Protein AF-A0A968MSD6-F1 (afdb_monomer)

Nearest PDB structures (foldseek):
  8glv-assembly1_Em  TM=3.250E-01  e=6.629E+00  Chlamydomonas reinhardtii

Radius of gyration: 31.99 Å; Cα contacts (8 Å, |Δi|>4): 74; chains: 1; bounding box: 73×47×94 Å

Secondary structure (DSSP, 8-state):
-HHHHHHHHHHHHHHHHHHHHHHHHHHHHHHHHHHHHHHHHHHHHHHHHHHHHHTTS-HHHHHHHHHHHHHHHHH-HHHHHHHHHHHHHHHHHHHHHTT-SEEEHHHHHHHHHHHHHHHHHHHGGG--------GGGTT-EEETTHHHHHHHHHHHHS----S------

Foldseek 3Di:
DVVVVVVVVVVVVVVVVVVVVVVVVVVVVVVVVVVVVVVVVVVVVVVVVVVVLLPVPPVVLVVLLVVLLVVCVVVPVVVSVVSVVLVVVLNVCSVVVSVDQKDFLQVLVVSLVSVLVSVCSSLPPLDDDDDDDDPVRRRPMDGRCPVVVVVVVVVVPDPRPDPDPPDDD

Mean predicted aligned error: 12.24 Å

Solvent-accessible surface area (backbone atoms only — not comparable to full-atom values): 9770 Å² total; per-residue (Å²): 117,69,67,63,55,49,53,53,53,50,52,50,51,53,52,51,52,51,50,52,52,52,51,51,54,52,52,49,53,53,50,54,50,54,50,53,50,50,52,50,52,50,52,52,48,52,51,51,52,53,49,56,61,69,52,70,58,57,66,66,55,55,56,50,51,54,51,44,40,57,51,26,54,74,78,36,56,69,60,21,52,55,47,50,51,54,50,52,53,52,54,51,47,56,67,60,52,75,78,44,74,63,38,38,40,49,60,50,46,53,55,36,47,56,51,50,52,59,47,33,69,69,47,42,93,75,52,88,88,84,89,88,77,67,77,93,52,35,78,42,75,41,55,56,63,54,65,41,52,51,52,51,50,50,59,74,70,49,84,70,78,77,85,74,80,87,78,77,135

Sequence (169 aa):
MNFLAYSIVTTIALNTIILVIINSELLKRKKDFAESENQKLKVGNLEAQKQVLLQQIHPHFLFNALSTLKSLIQESPVQAEDYSIKLSEFLRYSVQSHSTELVSLEDELQFTNDYIDLQKVRFGNGFHCTVNIPENVLQDKLPVFALQTLVENALKHNGFTPKRRYLFP

pLDDT: mean 82.28, std 15.68, range [30.75, 96.94]

Structure (mmCIF, N/CA/C/O backbone):
data_AF-A0A968MSD6-F1
#
_entry.id   AF-A0A968MSD6-F1
#
loop_
_atom_site.group_PDB
_atom_site.id
_atom_site.type_symbol
_atom_site.label_atom_id
_atom_site.label_alt_id
_atom_site.label_comp_id
_atom_site.label_asym_id
_atom_site.label_entity_id
_atom_site.label_seq_id
_atom_site.pdbx_PDB_ins_code
_atom_site.Cartn_x
_atom_site.Cartn_y
_atom_site.Cartn_z
_atom_site.occupancy
_atom_site.B_iso_or_equiv
_atom_site.auth_seq_id
_atom_site.auth_comp_id
_atom_site.auth_asym_id
_atom_site.auth_atom_id
_atom_site.pdbx_PDB_model_num
ATOM 1 N N . MET A 1 1 ? 50.488 17.194 -66.933 1.00 61.84 1 MET A N 1
ATOM 2 C CA . MET A 1 1 ? 49.039 17.238 -66.624 1.00 61.84 1 MET A CA 1
ATOM 3 C C . MET A 1 1 ? 48.609 16.159 -65.624 1.00 61.84 1 MET A C 1
ATOM 5 O O . MET A 1 1 ? 47.899 16.493 -64.687 1.00 61.84 1 MET A O 1
ATOM 9 N N . ASN A 1 2 ? 49.084 14.912 -65.741 1.00 80.38 2 ASN A N 1
ATOM 10 C CA . ASN A 1 2 ? 48.625 13.790 -64.897 1.00 80.38 2 ASN A CA 1
ATOM 11 C C . ASN A 1 2 ? 48.956 13.905 -63.395 1.00 80.38 2 ASN A C 1
ATOM 13 O O . ASN A 1 2 ? 48.171 13.454 -62.571 1.00 80.38 2 ASN A O 1
ATOM 17 N N . PHE A 1 3 ? 50.076 14.536 -63.023 1.00 87.50 3 PHE A N 1
ATOM 18 C CA . PHE A 1 3 ? 50.488 14.650 -61.615 1.00 87.50 3 PHE A CA 1
ATOM 19 C C . PHE A 1 3 ? 49.567 15.557 -60.779 1.00 87.50 3 PHE A C 1
ATOM 21 O O . PHE A 1 3 ? 49.158 15.179 -59.686 1.00 87.50 3 PHE A O 1
ATOM 28 N N . LEU A 1 4 ? 49.192 16.726 -61.314 1.00 87.38 4 LEU A N 1
ATOM 29 C CA . LEU A 1 4 ? 48.303 17.676 -60.631 1.00 87.38 4 LEU A CA 1
ATOM 30 C C . LEU A 1 4 ? 46.893 17.091 -60.458 1.00 87.38 4 LEU A C 1
ATOM 32 O O . LEU A 1 4 ? 46.299 17.189 -59.390 1.00 87.38 4 LEU A O 1
ATOM 36 N N . ALA A 1 5 ? 46.376 16.432 -61.500 1.00 89.38 5 ALA A N 1
ATOM 37 C CA . ALA A 1 5 ? 45.087 15.751 -61.438 1.00 89.38 5 ALA A CA 1
ATOM 38 C C . ALA A 1 5 ? 45.097 14.625 -60.389 1.00 89.38 5 ALA A C 1
ATOM 40 O O . ALA A 1 5 ? 44.163 14.516 -59.599 1.00 89.38 5 ALA A O 1
ATOM 41 N N . TYR A 1 6 ? 46.179 13.841 -60.329 1.00 92.44 6 TYR A N 1
ATOM 42 C CA . TYR A 1 6 ? 46.348 12.796 -59.322 1.00 92.44 6 TYR A CA 1
ATOM 43 C C . TYR A 1 6 ? 46.378 13.365 -57.897 1.00 92.44 6 TYR A C 1
ATOM 45 O O . TYR A 1 6 ? 45.664 12.854 -57.038 1.00 92.44 6 TYR A O 1
ATOM 53 N N . SER A 1 7 ? 47.127 14.447 -57.640 1.00 89.88 7 SER A N 1
ATOM 54 C CA . SER A 1 7 ? 47.195 15.037 -56.295 1.00 89.88 7 SER A CA 1
ATOM 55 C C . SER A 1 7 ? 45.855 15.625 -55.840 1.00 89.88 7 SER A C 1
ATOM 57 O O . SER A 1 7 ? 45.498 15.502 -54.676 1.00 89.88 7 SER A O 1
ATOM 59 N N . ILE A 1 8 ? 45.085 16.233 -56.748 1.00 93.38 8 ILE A N 1
ATOM 60 C CA . ILE A 1 8 ? 43.752 16.769 -56.431 1.00 93.38 8 ILE A CA 1
ATOM 61 C C . ILE A 1 8 ? 42.798 15.631 -56.058 1.00 93.38 8 ILE A C 1
ATOM 63 O O . ILE A 1 8 ? 42.108 15.709 -55.041 1.00 93.38 8 ILE A O 1
ATOM 67 N N . VAL A 1 9 ? 42.787 14.554 -56.848 1.00 93.88 9 VAL A N 1
ATOM 68 C CA . VAL A 1 9 ? 41.941 13.384 -56.583 1.00 93.88 9 VAL A CA 1
ATOM 69 C C . VAL A 1 9 ? 42.312 12.733 -55.250 1.00 93.88 9 VAL A C 1
ATOM 71 O O . VAL A 1 9 ? 41.417 12.412 -54.469 1.00 93.88 9 VAL A O 1
ATOM 74 N N . THR A 1 10 ? 43.605 12.586 -54.939 1.00 92.50 10 THR A N 1
ATOM 75 C CA . THR A 1 10 ? 44.029 11.996 -53.661 1.00 92.50 10 THR A CA 1
ATOM 76 C C . THR A 1 10 ? 43.702 12.889 -52.465 1.00 92.50 10 THR A C 1
ATOM 78 O O . THR A 1 10 ? 43.242 12.374 -51.448 1.00 92.50 10 THR A O 1
ATOM 81 N N . THR A 1 11 ? 43.839 14.216 -52.571 1.00 93.31 11 THR A N 1
ATOM 82 C CA . THR A 1 11 ? 43.424 15.146 -51.504 1.00 93.31 11 THR A CA 1
ATOM 83 C C . THR A 1 11 ? 41.915 15.102 -51.260 1.00 93.31 11 THR A C 1
ATOM 85 O O . THR A 1 11 ? 41.487 15.068 -50.107 1.00 93.31 11 THR A O 1
ATOM 88 N N . ILE A 1 12 ? 41.096 15.054 -52.317 1.00 96.00 12 ILE A N 1
ATOM 89 C CA . ILE A 1 12 ? 39.637 14.922 -52.178 1.00 96.00 12 ILE A CA 1
ATOM 90 C C . ILE A 1 12 ? 39.293 13.584 -51.520 1.00 96.00 12 ILE A C 1
ATOM 92 O O . ILE A 1 12 ? 38.536 13.570 -50.552 1.00 96.00 12 ILE A O 1
ATOM 96 N N . ALA A 1 13 ? 39.890 12.480 -51.978 1.00 95.06 1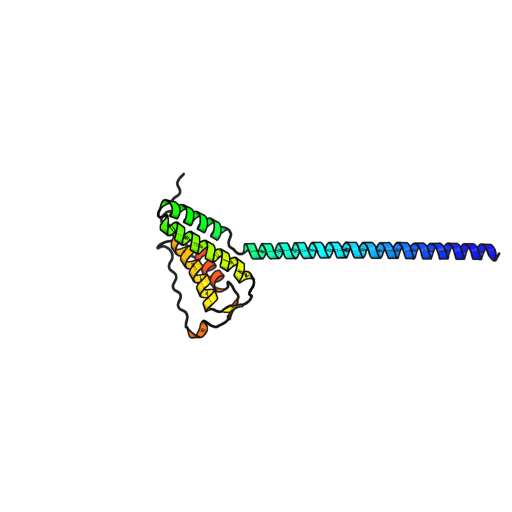3 ALA A N 1
ATOM 97 C CA . ALA A 1 13 ? 39.670 11.160 -51.394 1.00 95.06 13 ALA A CA 1
ATOM 98 C C . ALA A 1 13 ? 40.017 11.141 -49.894 1.00 95.06 13 ALA A C 1
ATOM 100 O O . ALA A 1 13 ? 39.192 10.732 -49.077 1.00 95.06 13 ALA A O 1
ATOM 101 N N . LEU A 1 14 ? 41.179 11.674 -49.503 1.00 96.06 14 LEU A N 1
ATOM 102 C CA . LEU A 1 14 ? 41.581 11.773 -48.097 1.00 96.06 14 LEU A CA 1
ATOM 103 C C . LEU A 1 14 ? 40.604 12.622 -47.272 1.00 96.06 14 LEU A C 1
ATOM 105 O O . LEU A 1 14 ? 40.169 12.185 -46.209 1.00 96.06 14 LEU A O 1
ATOM 109 N N . ASN A 1 15 ? 40.190 13.786 -47.777 1.00 95.06 15 ASN A N 1
ATOM 110 C CA . ASN A 1 15 ? 39.217 14.637 -47.090 1.00 95.06 15 ASN A CA 1
ATOM 111 C C . ASN A 1 15 ? 37.851 13.954 -46.940 1.00 95.06 15 ASN A C 1
ATOM 113 O O . ASN A 1 15 ? 37.234 14.052 -45.880 1.00 95.06 15 ASN A O 1
ATOM 117 N N . THR A 1 16 ? 37.387 13.221 -47.958 1.00 95.69 16 THR A N 1
ATOM 118 C CA . THR A 1 16 ? 36.131 12.461 -47.864 1.00 95.69 16 THR A CA 1
ATOM 119 C C . THR A 1 16 ? 36.216 11.349 -46.824 1.00 95.69 16 THR A C 1
ATOM 121 O O . THR A 1 16 ? 35.289 11.194 -46.033 1.00 95.69 16 THR A O 1
ATOM 124 N N . ILE A 1 17 ? 37.343 10.634 -46.750 1.00 96.81 17 ILE A N 1
ATOM 125 C CA . ILE A 1 17 ? 37.572 9.595 -45.739 1.00 96.81 17 ILE A CA 1
ATOM 126 C C . ILE A 1 17 ? 37.557 10.209 -44.334 1.00 96.81 17 ILE A C 1
ATOM 128 O O . ILE A 1 17 ? 36.865 9.702 -43.453 1.00 96.81 17 ILE A O 1
ATOM 132 N N . ILE A 1 18 ? 38.249 11.336 -44.133 1.00 96.69 18 ILE A N 1
ATOM 133 C CA . ILE A 1 18 ? 38.273 12.049 -42.847 1.00 96.69 18 ILE A CA 1
ATOM 134 C C . ILE A 1 18 ? 36.859 12.490 -42.442 1.00 96.69 18 ILE A C 1
ATOM 136 O O . ILE A 1 18 ? 36.444 12.253 -41.307 1.00 96.69 18 ILE A O 1
ATOM 140 N N . LEU A 1 19 ? 36.092 13.076 -43.366 1.00 96.62 19 LEU A N 1
ATOM 141 C CA . LEU A 1 19 ? 34.712 13.498 -43.109 1.00 96.62 19 LEU A CA 1
ATOM 142 C C . LEU A 1 19 ? 33.810 12.320 -42.732 1.00 96.62 19 LEU A C 1
ATOM 144 O O . LEU A 1 19 ? 33.017 12.435 -41.799 1.00 96.62 19 LEU A O 1
ATOM 148 N N . VAL A 1 20 ? 33.929 11.183 -43.422 1.00 96.94 20 VAL A N 1
ATOM 149 C CA . VAL A 1 20 ? 33.153 9.975 -43.107 1.00 96.94 20 VAL A CA 1
ATOM 150 C C . VAL A 1 20 ? 33.498 9.454 -41.712 1.00 96.94 20 VAL A C 1
ATOM 152 O O . VAL A 1 20 ? 32.586 9.158 -40.940 1.00 96.94 20 VAL A O 1
ATOM 155 N N . ILE A 1 21 ? 34.784 9.408 -41.350 1.00 96.69 21 ILE A N 1
ATOM 156 C CA . ILE A 1 21 ? 35.226 8.966 -40.020 1.00 96.69 21 ILE A CA 1
ATOM 157 C C . ILE A 1 21 ? 34.660 9.890 -38.936 1.00 96.69 21 ILE A C 1
ATOM 159 O O . ILE A 1 21 ? 34.008 9.405 -38.011 1.00 96.69 21 ILE A O 1
ATOM 163 N N . ILE A 1 22 ? 34.822 11.210 -39.076 1.00 96.44 22 ILE A N 1
ATOM 164 C CA . ILE A 1 22 ? 34.312 12.193 -38.105 1.00 96.44 22 ILE A CA 1
ATOM 165 C C . ILE A 1 22 ? 32.793 12.071 -37.953 1.00 96.44 22 ILE A C 1
ATOM 167 O O . ILE A 1 22 ? 32.288 12.004 -36.833 1.00 96.44 22 ILE A O 1
ATOM 171 N N . ASN A 1 23 ? 32.057 11.993 -39.065 1.00 94.75 23 ASN A N 1
ATOM 172 C CA . ASN A 1 23 ? 30.603 11.859 -39.029 1.00 94.75 23 ASN A CA 1
ATOM 173 C C . ASN A 1 23 ? 30.163 10.538 -38.387 1.00 94.75 23 ASN A C 1
ATOM 175 O O . ASN A 1 23 ? 29.198 10.528 -37.625 1.00 94.7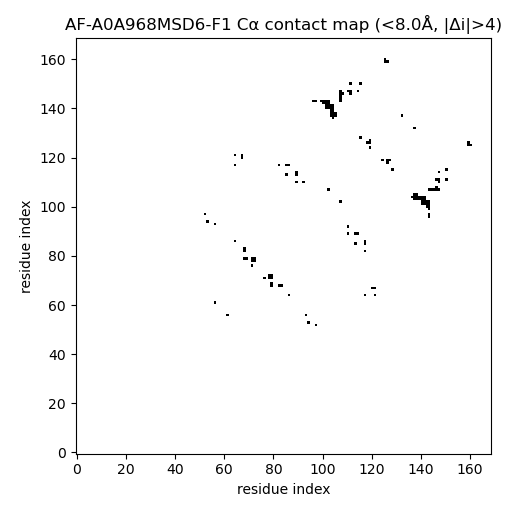5 23 ASN A O 1
ATOM 179 N N . SER A 1 24 ? 30.879 9.439 -38.641 1.00 94.00 24 SER A N 1
ATOM 180 C CA . SER A 1 24 ? 30.579 8.141 -38.031 1.00 94.00 24 SER A CA 1
ATOM 181 C C . SER A 1 24 ? 30.781 8.153 -36.511 1.00 94.00 24 SER A C 1
ATOM 183 O O . SER A 1 24 ? 29.931 7.654 -35.776 1.00 94.00 24 SER A O 1
ATOM 185 N N . GLU A 1 25 ? 31.842 8.798 -36.023 1.00 95.00 25 GLU A N 1
ATOM 186 C CA . GLU A 1 25 ? 32.119 8.943 -34.591 1.00 95.00 25 GLU A CA 1
ATOM 187 C C . GLU A 1 25 ? 31.133 9.901 -33.910 1.00 95.00 25 GLU A C 1
ATOM 189 O O . GLU A 1 25 ? 30.659 9.629 -32.806 1.00 95.00 25 GLU A O 1
ATOM 194 N N . LEU A 1 26 ? 30.750 10.993 -34.580 1.00 95.44 26 LEU A N 1
ATOM 195 C CA . LEU A 1 26 ? 29.703 11.895 -34.093 1.00 95.44 26 LEU A CA 1
ATOM 196 C C . LEU A 1 26 ? 28.342 11.197 -34.000 1.00 95.44 26 LEU A C 1
ATOM 198 O O . LEU A 1 26 ? 27.619 11.400 -33.023 1.00 95.44 26 LEU A O 1
ATOM 202 N N . LEU A 1 27 ? 27.989 10.370 -34.988 1.00 94.88 27 LEU A N 1
ATOM 203 C CA . LEU A 1 27 ? 26.745 9.599 -34.981 1.00 94.88 27 LEU A CA 1
ATOM 204 C C . LEU A 1 27 ? 26.724 8.570 -33.849 1.00 94.88 27 LEU A C 1
ATOM 206 O O . LEU A 1 27 ? 25.717 8.482 -33.146 1.00 94.88 27 LEU A O 1
ATOM 210 N N . LYS A 1 28 ? 27.832 7.850 -33.629 1.00 94.25 28 LYS A N 1
ATOM 211 C CA . LYS A 1 28 ? 27.966 6.927 -32.490 1.00 94.25 28 LYS A CA 1
ATOM 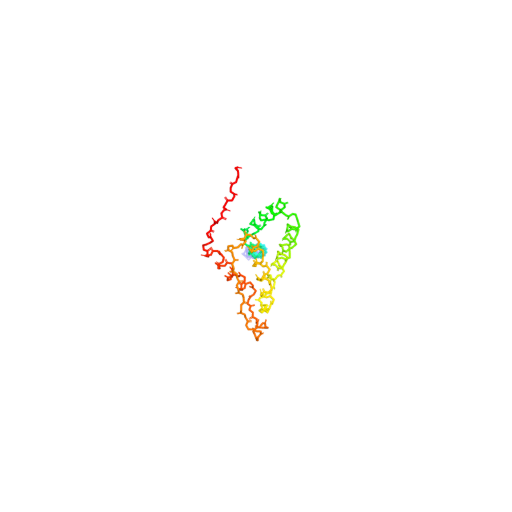212 C C . LYS A 1 28 ? 27.776 7.657 -31.163 1.00 94.25 28 LYS A C 1
ATOM 214 O O . LYS A 1 28 ? 26.878 7.309 -30.412 1.00 94.25 28 LYS A O 1
ATOM 219 N N . ARG A 1 29 ? 28.506 8.754 -30.932 1.00 93.69 29 ARG A N 1
ATOM 220 C CA . ARG A 1 29 ? 28.409 9.539 -29.686 1.00 93.69 29 ARG A CA 1
ATOM 221 C C . ARG A 1 29 ? 27.004 10.076 -29.422 1.00 93.69 29 ARG A C 1
ATOM 223 O O . ARG A 1 29 ? 26.549 10.053 -28.283 1.00 93.69 29 ARG A O 1
ATOM 230 N N . LYS A 1 30 ? 26.308 10.554 -30.460 1.00 93.81 30 LYS A N 1
ATOM 231 C CA . LYS A 1 30 ? 24.911 11.003 -30.337 1.00 93.81 30 LYS A CA 1
ATOM 232 C C . LYS A 1 30 ? 23.981 9.856 -29.947 1.00 93.81 30 LYS A C 1
ATOM 234 O O . LYS A 1 30 ? 23.099 10.059 -29.118 1.00 93.81 30 LYS A O 1
ATOM 239 N N . LYS A 1 31 ? 24.181 8.671 -30.529 1.00 93.38 31 LYS A N 1
ATOM 240 C CA . LYS A 1 31 ? 23.394 7.479 -30.210 1.00 93.38 31 LYS A CA 1
ATOM 241 C C . LYS A 1 31 ? 23.655 7.008 -28.779 1.00 93.38 31 LYS A C 1
ATOM 243 O O . LYS A 1 31 ? 22.696 6.823 -28.041 1.00 93.38 31 LYS A O 1
ATOM 248 N N . ASP A 1 32 ? 24.920 6.921 -28.376 1.00 93.81 32 ASP A N 1
ATOM 249 C CA . ASP A 1 32 ? 25.318 6.504 -27.027 1.00 93.81 32 ASP A CA 1
ATOM 250 C C . ASP A 1 32 ? 24.769 7.467 -25.959 1.00 93.81 32 ASP A C 1
ATOM 252 O O . ASP A 1 32 ? 24.277 7.046 -24.912 1.00 93.81 32 ASP A O 1
ATOM 256 N N . PHE A 1 33 ? 24.792 8.775 -26.242 1.00 93.69 33 PHE A N 1
ATOM 257 C CA . PHE A 1 33 ? 24.206 9.788 -25.364 1.00 93.69 33 PHE A CA 1
ATOM 258 C C . PHE A 1 33 ? 22.685 9.630 -25.241 1.00 93.69 33 PHE A C 1
ATOM 260 O O . PHE A 1 33 ? 22.167 9.581 -24.127 1.00 93.69 33 PHE A O 1
ATOM 267 N N . ALA A 1 34 ? 21.978 9.493 -26.368 1.00 93.31 34 ALA A N 1
ATOM 268 C CA . ALA A 1 34 ? 20.527 9.309 -26.380 1.00 93.31 34 ALA A CA 1
ATOM 269 C C . ALA A 1 34 ? 20.098 7.999 -25.697 1.00 93.31 34 ALA A C 1
ATOM 271 O O . ALA A 1 34 ? 19.053 7.949 -25.047 1.00 93.31 34 ALA A O 1
ATOM 272 N N . GLU A 1 35 ? 20.898 6.939 -25.820 1.00 94.12 35 GLU A N 1
ATOM 273 C CA . GLU A 1 35 ? 20.656 5.661 -25.154 1.00 94.12 35 GLU A CA 1
ATOM 274 C C . GLU A 1 35 ? 20.850 5.778 -23.637 1.00 94.12 35 GLU A C 1
ATOM 276 O O . GLU A 1 35 ? 19.985 5.345 -22.875 1.00 94.12 35 GLU A O 1
ATOM 281 N N . SER A 1 36 ? 21.910 6.456 -23.185 1.00 92.56 36 SER A N 1
ATOM 282 C CA . SER A 1 36 ? 22.127 6.734 -21.759 1.00 92.56 36 SER A CA 1
ATOM 283 C C . SER A 1 36 ? 21.023 7.614 -21.161 1.00 92.56 36 SER A C 1
ATOM 285 O O . SER A 1 36 ? 20.552 7.358 -20.051 1.00 92.56 36 SER A O 1
ATOM 287 N N . GLU A 1 37 ? 20.570 8.633 -21.893 1.00 92.94 37 GLU A N 1
ATOM 288 C CA . GLU A 1 37 ? 19.470 9.500 -21.470 1.00 92.94 37 GLU A CA 1
ATOM 289 C C . GLU A 1 37 ? 18.150 8.722 -21.370 1.00 92.94 37 GLU A C 1
ATOM 291 O O . GLU A 1 37 ? 17.459 8.816 -20.356 1.00 92.94 37 GLU A O 1
ATOM 296 N N . ASN A 1 38 ? 17.845 7.861 -22.348 1.00 93.44 38 ASN A N 1
ATOM 297 C CA . ASN A 1 38 ? 16.677 6.978 -22.294 1.00 93.44 38 ASN A CA 1
ATOM 298 C C . ASN A 1 38 ? 16.736 6.000 -21.119 1.00 93.44 38 ASN A C 1
ATOM 300 O O . ASN A 1 38 ? 15.725 5.778 -20.456 1.00 93.44 38 ASN A O 1
ATOM 304 N N . GLN A 1 39 ? 17.906 5.428 -20.830 1.00 91.19 39 GLN A N 1
ATOM 305 C CA . GLN A 1 39 ? 18.083 4.551 -19.674 1.00 91.19 39 GLN A CA 1
ATOM 306 C C . GLN A 1 39 ? 17.823 5.303 -18.363 1.00 91.19 39 GLN A C 1
ATOM 308 O O . GLN A 1 39 ? 17.088 4.800 -17.515 1.00 91.19 39 GLN A O 1
ATOM 313 N N . LYS A 1 40 ? 18.337 6.531 -18.213 1.00 92.62 40 LYS A N 1
ATOM 314 C CA . LYS A 1 40 ? 18.078 7.375 -17.033 1.00 92.62 40 LYS A CA 1
ATOM 315 C C . LYS A 1 40 ? 16.608 7.761 -16.903 1.00 92.62 40 LYS A C 1
ATOM 317 O O . LYS A 1 40 ? 16.053 7.649 -15.814 1.00 92.62 40 LYS A O 1
ATOM 322 N N . LEU A 1 41 ? 15.965 8.161 -18.000 1.00 90.00 41 LEU A N 1
ATOM 323 C CA . LEU A 1 41 ? 14.533 8.465 -18.025 1.00 90.00 41 LEU A CA 1
ATOM 324 C C . LEU A 1 41 ? 13.698 7.236 -17.656 1.00 90.00 41 LEU A C 1
ATOM 326 O O . LEU A 1 41 ? 12.756 7.353 -16.879 1.00 90.00 41 LEU A O 1
ATOM 330 N N . LYS A 1 42 ? 14.064 6.049 -18.151 1.00 87.88 42 LYS A N 1
ATOM 331 C CA . LYS A 1 42 ? 13.384 4.789 -17.832 1.00 87.88 42 LYS A CA 1
ATOM 332 C C . LYS A 1 42 ? 13.536 4.421 -16.358 1.00 87.88 42 LYS A C 1
ATOM 334 O O . LYS A 1 42 ? 12.546 4.050 -15.737 1.00 87.88 42 LYS A O 1
ATOM 339 N N . VAL A 1 43 ? 14.735 4.569 -15.791 1.00 87.38 43 VAL A N 1
ATOM 340 C CA . VAL A 1 43 ? 14.988 4.343 -14.358 1.00 87.38 43 VAL A CA 1
ATOM 341 C C . VAL A 1 43 ? 14.207 5.342 -13.500 1.00 87.38 43 VAL A C 1
ATOM 343 O O . VAL A 1 43 ? 13.488 4.918 -12.602 1.00 87.38 43 VAL A O 1
ATOM 346 N N . GLY A 1 44 ? 14.247 6.639 -13.821 1.00 82.50 44 GLY A N 1
ATOM 347 C CA . GLY A 1 44 ? 13.487 7.659 -13.088 1.00 82.50 44 GLY A CA 1
ATOM 348 C C . GLY A 1 44 ? 11.969 7.480 -13.201 1.00 82.50 44 GLY A C 1
ATOM 349 O O . GLY A 1 44 ? 11.241 7.706 -12.239 1.00 82.50 44 GLY A O 1
ATOM 350 N N . ASN A 1 45 ? 11.476 7.010 -14.349 1.00 84.25 45 ASN A N 1
ATOM 351 C CA . ASN A 1 45 ? 10.064 6.688 -14.539 1.00 84.25 45 ASN A CA 1
ATOM 352 C C . ASN A 1 45 ? 9.647 5.450 -13.724 1.00 84.25 45 ASN A C 1
ATOM 354 O O . ASN A 1 45 ? 8.617 5.485 -13.057 1.00 84.25 45 ASN A O 1
ATOM 358 N N . LEU A 1 46 ? 10.477 4.400 -13.700 1.00 64.50 46 LEU A N 1
ATOM 359 C CA . LEU A 1 46 ? 10.288 3.223 -12.843 1.00 64.50 46 LEU A CA 1
ATOM 360 C C . LEU A 1 46 ? 10.287 3.593 -11.351 1.00 64.50 46 LEU A C 1
ATOM 362 O O . LEU A 1 46 ? 9.453 3.095 -10.600 1.00 64.50 46 LEU A O 1
ATOM 366 N N . GLU A 1 47 ? 11.165 4.496 -10.914 1.00 67.56 47 GLU A N 1
ATOM 367 C CA . GLU A 1 47 ? 11.180 4.993 -9.532 1.00 67.56 47 GLU A CA 1
ATOM 368 C C . GLU A 1 47 ? 9.957 5.859 -9.197 1.00 67.56 47 GLU A C 1
ATOM 370 O O . GLU A 1 47 ? 9.384 5.705 -8.116 1.00 67.56 47 GLU A O 1
ATOM 375 N N . ALA A 1 48 ? 9.505 6.712 -10.122 1.00 64.69 48 ALA A N 1
ATOM 376 C CA . ALA A 1 48 ? 8.286 7.505 -9.968 1.00 64.69 48 ALA A CA 1
ATOM 377 C C . ALA A 1 48 ? 7.026 6.622 -9.905 1.00 64.69 48 ALA A C 1
ATOM 379 O O . ALA A 1 48 ? 6.172 6.844 -9.052 1.00 64.69 48 ALA A O 1
ATOM 380 N N . GLN A 1 49 ? 6.930 5.574 -10.731 1.00 62.34 49 GLN A N 1
ATOM 381 C CA . GLN A 1 49 ? 5.837 4.594 -10.665 1.00 62.34 49 GLN A CA 1
ATOM 382 C C . GLN A 1 49 ? 5.876 3.784 -9.365 1.00 62.34 49 GLN A C 1
ATOM 384 O O . GLN A 1 49 ? 4.843 3.588 -8.728 1.00 62.34 49 GLN A O 1
ATOM 389 N N . LYS A 1 50 ? 7.073 3.384 -8.918 1.00 45.22 50 LYS A N 1
ATOM 390 C CA . LYS A 1 50 ? 7.273 2.719 -7.624 1.00 45.22 50 LYS A CA 1
ATOM 391 C C . LYS A 1 50 ? 6.829 3.608 -6.452 1.00 45.22 50 LYS A C 1
ATOM 393 O O . LYS A 1 50 ? 6.223 3.107 -5.514 1.00 45.22 50 LYS A O 1
ATOM 398 N N . GLN A 1 51 ? 7.082 4.919 -6.500 1.00 54.28 51 GLN A N 1
ATOM 399 C CA . GLN A 1 51 ? 6.605 5.889 -5.501 1.00 54.28 51 GLN A CA 1
ATOM 400 C C . GLN A 1 51 ? 5.090 6.116 -5.556 1.00 54.28 51 GLN A C 1
ATOM 402 O O . GLN A 1 51 ? 4.457 6.195 -4.509 1.00 54.28 51 GLN A O 1
ATOM 407 N N . VAL A 1 52 ? 4.501 6.187 -6.750 1.00 54.97 52 VAL A N 1
ATOM 408 C CA . VAL A 1 52 ? 3.047 6.329 -6.927 1.00 54.97 52 VAL A CA 1
ATOM 409 C C . VAL A 1 52 ? 2.297 5.099 -6.399 1.00 54.97 52 VAL A C 1
ATOM 411 O O . VAL A 1 52 ? 1.255 5.261 -5.773 1.00 54.97 52 VAL A O 1
ATOM 414 N N . LEU A 1 53 ? 2.849 3.890 -6.558 1.00 48.31 53 LEU A N 1
ATOM 415 C CA . LEU A 1 53 ? 2.313 2.682 -5.918 1.00 48.31 53 LEU A CA 1
ATOM 416 C C . LEU A 1 53 ? 2.428 2.742 -4.387 1.00 48.31 53 LEU A C 1
ATOM 418 O O . LEU A 1 53 ? 1.464 2.471 -3.683 1.00 48.31 53 LEU A O 1
ATOM 422 N N . LEU A 1 54 ? 3.579 3.161 -3.853 1.00 45.41 54 LEU A N 1
ATOM 423 C CA . LEU A 1 54 ? 3.774 3.315 -2.403 1.00 45.41 54 LEU A CA 1
ATOM 424 C C . LEU A 1 54 ? 2.878 4.411 -1.778 1.00 45.41 54 LEU A C 1
ATOM 426 O O . LEU A 1 54 ? 2.668 4.410 -0.568 1.00 45.41 54 LEU A O 1
ATOM 430 N N . GLN A 1 55 ? 2.334 5.332 -2.583 1.00 51.16 55 GLN A N 1
ATOM 431 C CA . GLN A 1 55 ? 1.408 6.399 -2.171 1.00 51.16 55 GLN A CA 1
ATOM 432 C C . GLN A 1 55 ? -0.071 5.973 -2.115 1.00 51.16 55 GLN A C 1
ATOM 434 O O . GLN A 1 55 ? -0.905 6.777 -1.699 1.00 51.16 55 GLN A O 1
ATOM 439 N N . GLN A 1 56 ? -0.423 4.740 -2.496 1.00 53.00 56 GLN A N 1
ATOM 440 C CA . GLN A 1 56 ? -1.808 4.250 -2.417 1.00 53.00 56 GLN A CA 1
ATOM 441 C C . GLN A 1 56 ? -2.253 3.842 -1.000 1.00 53.00 56 GLN A C 1
ATOM 443 O O . GLN A 1 56 ? -3.401 3.455 -0.804 1.00 53.00 56 GLN A O 1
ATOM 448 N N . ILE A 1 57 ? -1.419 4.038 0.029 1.00 56.69 57 ILE A N 1
ATOM 449 C CA . ILE A 1 57 ? -1.945 4.278 1.379 1.00 56.69 57 ILE A CA 1
ATOM 450 C C . ILE A 1 57 ? -2.489 5.699 1.383 1.00 56.69 57 ILE A C 1
ATOM 452 O O . ILE A 1 57 ? -1.706 6.643 1.312 1.00 56.69 57 ILE A O 1
ATOM 456 N N . HIS A 1 58 ? -3.808 5.868 1.509 1.00 61.28 58 HIS A N 1
ATOM 457 C CA . HIS A 1 58 ? -4.411 7.190 1.665 1.00 61.28 58 HIS A CA 1
ATOM 458 C C . HIS A 1 58 ? -3.660 7.967 2.765 1.00 61.28 58 HIS A C 1
ATOM 460 O O . HIS A 1 58 ? -3.780 7.617 3.940 1.00 61.28 58 HIS A O 1
ATOM 466 N N . PRO A 1 59 ? -2.903 9.040 2.452 1.00 63.94 59 PRO A N 1
ATOM 467 C CA . PRO A 1 59 ? -2.119 9.758 3.464 1.00 63.94 59 PRO A CA 1
ATOM 468 C C . PRO A 1 59 ? -3.017 10.264 4.597 1.00 63.94 59 PRO A C 1
ATOM 470 O O . PRO A 1 59 ? -2.660 10.265 5.772 1.00 63.94 59 PRO A O 1
ATOM 473 N N . HIS A 1 60 ? -4.254 10.602 4.234 1.00 65.62 60 HIS A N 1
ATOM 474 C CA . HIS A 1 60 ? -5.321 10.945 5.156 1.00 65.62 60 HIS A CA 1
ATOM 475 C C . HIS A 1 60 ? -5.664 9.814 6.137 1.00 65.62 60 HIS A C 1
ATOM 477 O O . HIS A 1 60 ? -5.893 10.092 7.312 1.00 65.62 60 HIS A O 1
ATOM 483 N N . PHE A 1 61 ? -5.697 8.552 5.703 1.00 77.88 61 PHE A N 1
ATOM 484 C CA . PHE A 1 61 ? -5.885 7.423 6.613 1.00 77.88 61 PHE A CA 1
ATOM 485 C C . PHE A 1 61 ? -4.782 7.396 7.673 1.00 77.88 61 PHE A C 1
ATOM 487 O O . PHE A 1 61 ? -5.094 7.386 8.862 1.00 77.88 61 PHE A O 1
ATOM 494 N N . LEU A 1 62 ? -3.515 7.487 7.257 1.00 78.81 62 LEU A N 1
ATOM 495 C CA . LEU A 1 62 ? -2.375 7.437 8.173 1.00 78.81 62 LEU A CA 1
ATOM 496 C C . LEU A 1 62 ? -2.412 8.578 9.203 1.00 78.81 62 LEU A C 1
ATOM 498 O O . LEU A 1 62 ? -2.286 8.328 10.400 1.00 78.81 62 LEU A O 1
ATOM 502 N N . PHE A 1 63 ? -2.663 9.821 8.777 1.00 78.62 63 PHE A N 1
ATOM 503 C CA . PHE A 1 63 ? -2.776 10.955 9.706 1.00 78.62 63 PHE A CA 1
ATOM 504 C C . PHE A 1 63 ? -3.953 10.813 10.682 1.00 78.62 63 PHE A C 1
ATOM 506 O O . PHE A 1 63 ? -3.830 11.169 11.857 1.00 78.62 63 PHE A O 1
ATOM 513 N N . ASN A 1 64 ? -5.086 10.268 10.232 1.00 80.62 64 ASN A N 1
ATOM 514 C CA . ASN A 1 64 ? -6.224 9.999 11.112 1.00 80.62 64 ASN A CA 1
ATOM 515 C C . ASN A 1 64 ? -5.930 8.869 12.095 1.00 80.62 64 ASN A C 1
ATOM 517 O O . ASN A 1 64 ? -6.316 8.962 13.260 1.00 80.62 64 ASN A O 1
ATOM 521 N N . ALA A 1 65 ? -5.233 7.826 11.649 1.00 87.56 65 ALA A N 1
ATOM 522 C CA . ALA A 1 65 ? -4.853 6.717 12.501 1.00 87.56 65 ALA A CA 1
ATOM 523 C C . ALA A 1 65 ? -3.889 7.177 13.602 1.00 87.56 65 ALA A C 1
ATOM 525 O O . ALA A 1 65 ? -4.114 6.877 14.769 1.00 87.56 65 ALA A O 1
ATOM 526 N N . LEU A 1 66 ? -2.891 7.998 13.264 1.00 89.19 66 LEU A N 1
ATOM 527 C CA . LEU A 1 66 ? -1.979 8.600 14.242 1.00 89.19 66 LEU A CA 1
ATOM 528 C C . LEU A 1 66 ? -2.698 9.553 15.209 1.00 89.19 66 LEU A C 1
ATOM 530 O O . LEU A 1 66 ? -2.383 9.582 16.396 1.00 89.19 66 LEU A O 1
ATOM 534 N N . SER A 1 67 ? -3.686 10.311 14.729 1.00 87.88 67 SER A N 1
ATOM 535 C CA . SER A 1 67 ? -4.489 11.198 15.585 1.00 87.88 67 SER A CA 1
ATOM 536 C C . SER A 1 67 ? -5.375 10.410 16.555 1.00 87.88 67 SER A C 1
ATOM 538 O O . SER A 1 67 ? -5.486 10.777 17.722 1.00 87.88 67 SER A O 1
ATOM 540 N N . THR A 1 68 ? -5.954 9.301 16.088 1.00 89.88 68 THR A N 1
ATOM 541 C CA . THR A 1 68 ? -6.726 8.361 16.915 1.00 89.88 68 THR A CA 1
ATOM 542 C C . THR A 1 68 ? -5.824 7.736 17.974 1.00 89.88 68 THR A C 1
ATOM 544 O O . THR A 1 68 ? -6.144 7.795 19.156 1.00 89.88 68 THR A O 1
ATOM 547 N N . LEU A 1 69 ? -4.642 7.254 17.576 1.00 92.19 69 LEU A N 1
ATOM 548 C CA . LEU A 1 69 ? -3.635 6.726 18.495 1.00 92.19 69 LEU A CA 1
ATOM 549 C C . LEU A 1 69 ? -3.241 7.757 19.562 1.00 92.19 69 LEU A C 1
ATOM 551 O O . LEU A 1 69 ? -3.208 7.433 20.744 1.00 92.19 69 LEU A O 1
ATOM 555 N N . LYS A 1 70 ? -3.006 9.016 19.173 1.00 91.44 70 LYS A N 1
ATOM 556 C CA . LYS A 1 70 ? -2.709 10.100 20.119 1.00 91.44 70 LYS A CA 1
ATOM 557 C C . LYS A 1 70 ? -3.832 10.300 21.148 1.00 91.44 70 LYS A C 1
ATOM 559 O O . LYS A 1 70 ? -3.519 10.518 22.316 1.00 91.44 70 LYS A O 1
ATOM 564 N N . SER A 1 71 ? -5.103 10.234 20.736 1.00 90.81 71 SER A N 1
ATOM 565 C CA . SER A 1 71 ? -6.250 10.313 21.661 1.00 90.81 71 SER A CA 1
ATOM 566 C C . SER A 1 71 ? -6.265 9.121 22.615 1.00 90.81 71 SER A C 1
ATOM 568 O O . SER A 1 71 ? -6.366 9.295 23.827 1.00 90.81 71 SER A O 1
ATOM 570 N N . LEU A 1 72 ? -6.059 7.910 22.084 1.00 91.50 72 LEU A N 1
ATOM 571 C CA . LEU A 1 72 ? -6.035 6.682 22.877 1.00 91.50 72 LEU A CA 1
ATOM 572 C C . LEU A 1 72 ? -4.912 6.683 23.913 1.00 91.50 72 LEU A C 1
ATOM 574 O O . LEU A 1 72 ? -5.136 6.226 25.023 1.00 91.50 72 LEU A O 1
ATOM 578 N N . ILE A 1 73 ? -3.733 7.240 23.615 1.00 93.44 73 ILE A N 1
ATOM 579 C CA . ILE A 1 73 ? -2.643 7.347 24.604 1.00 93.44 73 ILE A CA 1
ATOM 580 C C . ILE A 1 73 ? -3.106 8.108 25.859 1.00 93.44 73 ILE A C 1
ATOM 582 O O . ILE A 1 73 ? -2.667 7.791 26.963 1.00 93.44 73 ILE A O 1
ATOM 586 N N . GLN A 1 74 ? -3.991 9.099 25.702 1.00 90.81 74 GLN A N 1
ATOM 587 C CA . GLN A 1 74 ? -4.526 9.887 26.815 1.00 90.81 74 GLN A CA 1
ATOM 588 C C . GLN A 1 74 ? -5.719 9.209 27.504 1.00 90.81 74 GLN A C 1
ATOM 590 O O . GLN A 1 74 ? -5.851 9.310 28.721 1.00 90.81 74 GLN A O 1
ATOM 595 N N . GLU A 1 75 ? -6.584 8.534 26.746 1.00 90.50 75 GLU A N 1
ATOM 596 C CA . GLU A 1 75 ? -7.816 7.919 27.263 1.00 90.50 75 GLU A CA 1
ATOM 597 C C . GLU A 1 75 ? -7.595 6.511 27.838 1.00 90.50 75 GLU A C 1
ATOM 599 O O . GLU A 1 75 ? -8.136 6.167 28.889 1.00 90.50 75 GLU A O 1
ATOM 604 N N . SER A 1 76 ? -6.811 5.683 27.148 1.00 93.00 76 SER A N 1
ATOM 605 C CA . SER A 1 76 ? -6.519 4.298 27.510 1.00 93.00 76 SER A CA 1
ATOM 606 C C . SER A 1 76 ? -5.196 3.830 26.880 1.00 93.00 76 SER A C 1
ATOM 608 O O . SER A 1 76 ? -5.178 3.379 25.731 1.00 93.00 76 SER A O 1
ATOM 610 N N . PRO A 1 77 ? -4.082 3.860 27.636 1.00 92.94 77 PRO A N 1
ATOM 611 C CA . PRO A 1 77 ? -2.781 3.398 27.149 1.00 92.94 77 PRO A CA 1
ATOM 612 C C . PRO A 1 77 ? -2.791 1.953 26.633 1.00 92.94 77 PRO A C 1
ATOM 614 O O . PRO A 1 77 ? -2.104 1.651 25.665 1.00 92.94 77 PRO A O 1
ATOM 617 N N . VAL A 1 78 ? -3.614 1.086 27.233 1.00 93.75 78 VAL A N 1
ATOM 618 C CA . VAL A 1 78 ? -3.775 -0.314 26.805 1.00 93.75 78 VAL A CA 1
ATOM 619 C C . VAL A 1 78 ? -4.398 -0.388 25.407 1.00 93.75 78 VAL A C 1
ATOM 621 O O . VAL A 1 78 ? -3.858 -1.042 24.523 1.00 93.75 78 VAL A O 1
ATOM 624 N N . GLN A 1 79 ? -5.488 0.347 25.159 1.00 91.19 79 GLN A N 1
ATOM 625 C CA . GLN A 1 79 ? -6.096 0.381 23.822 1.00 91.19 79 GLN A CA 1
ATOM 626 C C . GLN A 1 79 ? -5.190 1.069 22.795 1.00 91.19 79 GLN A C 1
ATOM 628 O O . GLN A 1 79 ? -5.236 0.730 21.615 1.00 91.19 79 GLN A O 1
ATOM 633 N N . ALA A 1 80 ? -4.368 2.031 23.222 1.00 93.75 80 ALA A N 1
ATOM 634 C CA . ALA A 1 80 ? -3.376 2.664 22.361 1.00 93.75 80 ALA A CA 1
ATOM 635 C C . ALA A 1 80 ? -2.293 1.674 21.912 1.00 93.75 80 ALA A C 1
ATOM 637 O O . ALA A 1 80 ? -1.902 1.690 20.746 1.00 93.75 80 ALA A O 1
ATOM 638 N N . GLU A 1 81 ? -1.827 0.812 22.817 1.00 93.12 81 GLU A N 1
ATOM 639 C CA . GLU A 1 81 ? -0.879 -0.257 22.505 1.00 93.12 81 GLU A CA 1
ATOM 640 C C . GLU A 1 81 ? -1.476 -1.232 21.482 1.00 93.12 81 GLU A C 1
ATOM 642 O O . GLU A 1 81 ? -0.899 -1.411 20.406 1.00 93.12 81 GLU A O 1
ATOM 647 N N . ASP A 1 82 ? -2.683 -1.743 21.742 1.00 92.06 82 ASP A N 1
ATOM 648 C CA . ASP A 1 82 ? -3.394 -2.643 20.825 1.00 92.06 82 ASP A CA 1
ATOM 649 C C . ASP A 1 82 ? -3.625 -2.000 19.448 1.00 92.06 82 ASP A C 1
ATOM 651 O O . ASP A 1 82 ? -3.414 -2.620 18.402 1.00 92.06 82 ASP A O 1
ATOM 655 N N . TYR A 1 83 ? -4.040 -0.731 19.427 1.00 93.25 83 TYR A N 1
ATOM 656 C CA . TYR A 1 83 ? -4.270 0.014 18.192 1.00 93.25 83 TYR A CA 1
ATOM 657 C C . TYR A 1 83 ? -2.971 0.249 17.411 1.00 93.25 83 TYR A C 1
ATOM 659 O O . TYR A 1 83 ? -2.959 0.134 16.186 1.00 93.25 83 TYR A O 1
ATOM 667 N N . SER A 1 84 ? -1.872 0.562 18.103 1.00 92.81 84 SER A N 1
ATOM 668 C CA . SER A 1 84 ? -0.550 0.756 17.498 1.00 92.81 84 SER A CA 1
ATOM 669 C C . SER A 1 84 ? -0.046 -0.524 16.832 1.00 92.81 84 SER A C 1
ATOM 671 O O . SER A 1 84 ? 0.447 -0.474 15.701 1.00 92.81 84 SER A O 1
ATOM 673 N N . ILE A 1 85 ? -0.231 -1.672 17.494 1.00 91.81 85 ILE A N 1
ATOM 674 C CA . ILE A 1 85 ? 0.091 -2.985 16.929 1.00 91.81 85 ILE A CA 1
ATOM 675 C C . ILE A 1 85 ? -0.719 -3.186 15.649 1.00 91.81 85 ILE A C 1
ATOM 677 O O . ILE A 1 85 ? -0.115 -3.263 14.581 1.00 91.81 85 ILE A O 1
ATOM 681 N N . LYS A 1 86 ? -2.058 -3.140 15.717 1.00 89.88 86 LYS A N 1
ATOM 682 C CA . LYS A 1 86 ? -2.944 -3.334 14.550 1.00 89.88 86 LYS A CA 1
ATOM 683 C C . LYS A 1 86 ? -2.623 -2.393 13.389 1.00 89.88 86 LYS A C 1
ATOM 685 O O . LYS A 1 86 ? -2.607 -2.810 12.234 1.00 89.88 86 LYS A O 1
ATOM 690 N N . LEU A 1 87 ? -2.325 -1.126 13.682 1.00 90.38 87 LEU A N 1
ATOM 691 C CA . LEU A 1 87 ? -1.922 -0.152 12.671 1.00 90.38 87 LEU A CA 1
ATOM 692 C C . LEU A 1 87 ? -0.602 -0.557 12.001 1.00 90.38 87 LEU A C 1
ATOM 694 O O . LEU A 1 87 ? -0.488 -0.472 10.780 1.00 90.38 87 LEU A O 1
ATOM 698 N N . SER A 1 88 ? 0.386 -1.014 12.772 1.00 89.00 88 SER A N 1
ATOM 699 C CA . SER A 1 88 ? 1.651 -1.520 12.230 1.00 89.00 88 SER A CA 1
ATOM 700 C C . SER A 1 88 ? 1.440 -2.741 11.331 1.00 89.00 88 SER A C 1
ATOM 702 O O . SER A 1 88 ? 2.046 -2.820 10.260 1.00 89.00 88 SER A O 1
ATOM 704 N N . GLU A 1 89 ? 0.560 -3.666 11.723 1.00 85.56 89 GLU A N 1
ATOM 705 C CA . GLU A 1 89 ? 0.245 -4.860 10.929 1.00 85.56 89 GLU A CA 1
ATOM 706 C C . GLU A 1 89 ? -0.443 -4.502 9.616 1.00 85.56 89 GLU A C 1
ATOM 708 O O . GLU A 1 89 ? -0.009 -4.956 8.556 1.00 85.56 89 GLU A O 1
ATOM 713 N N . PHE A 1 90 ? -1.430 -3.608 9.673 1.00 85.88 90 PHE A N 1
ATOM 714 C CA . PHE A 1 90 ? -2.119 -3.097 8.495 1.00 85.88 90 PHE A CA 1
ATOM 715 C C . PHE A 1 90 ? -1.154 -2.417 7.514 1.00 85.88 90 PHE A C 1
ATOM 717 O O . PHE A 1 90 ? -1.174 -2.702 6.316 1.00 85.88 90 PHE A O 1
ATOM 724 N N . LEU A 1 91 ? -0.268 -1.541 8.004 1.00 83.12 91 LEU A N 1
ATOM 725 C CA . LEU A 1 91 ? 0.717 -0.858 7.158 1.00 83.12 91 LEU A CA 1
ATOM 726 C C . LEU A 1 91 ? 1.708 -1.843 6.532 1.00 83.12 91 LEU A C 1
ATOM 728 O O . LEU A 1 91 ? 2.035 -1.722 5.351 1.00 83.12 91 LEU A O 1
ATOM 732 N N . ARG A 1 92 ? 2.164 -2.834 7.307 1.00 80.75 92 ARG A N 1
ATOM 733 C CA . ARG A 1 92 ? 3.053 -3.894 6.823 1.00 80.75 92 ARG A CA 1
ATOM 734 C C . ARG A 1 92 ? 2.389 -4.706 5.712 1.00 80.75 92 ARG A C 1
ATOM 736 O O . ARG A 1 92 ? 3.004 -4.880 4.663 1.00 80.75 92 ARG A O 1
ATOM 743 N N . TYR A 1 93 ? 1.145 -5.144 5.912 1.00 76.88 93 TYR A N 1
ATOM 744 C CA . TYR A 1 93 ? 0.395 -5.882 4.894 1.00 76.88 93 TYR A CA 1
ATOM 745 C C . TYR A 1 93 ? 0.152 -5.024 3.653 1.00 76.88 93 TYR A C 1
ATOM 747 O O . TYR A 1 93 ? 0.388 -5.481 2.540 1.00 76.88 93 TYR A O 1
ATOM 755 N N . SER A 1 94 ? -0.238 -3.757 3.827 1.00 75.31 94 SER A N 1
ATOM 756 C CA . SER A 1 94 ? -0.462 -2.849 2.703 1.00 75.31 94 SER A CA 1
ATOM 757 C C . SER A 1 94 ? 0.789 -2.745 1.832 1.00 75.31 94 SER A C 1
ATOM 759 O O . SER A 1 94 ? 0.698 -2.936 0.628 1.00 75.31 94 SER A O 1
ATOM 761 N N . VAL A 1 95 ? 1.979 -2.573 2.409 1.00 72.50 95 VAL A N 1
ATOM 762 C CA . VAL A 1 95 ? 3.227 -2.522 1.625 1.00 72.50 95 VAL A CA 1
ATOM 763 C C . VAL A 1 95 ? 3.569 -3.868 0.969 1.00 72.50 95 VAL A C 1
ATOM 765 O O . VAL A 1 95 ? 4.073 -3.886 -0.153 1.00 72.50 95 VAL A O 1
ATOM 768 N N . GLN A 1 96 ? 3.300 -4.993 1.636 1.00 70.31 96 GLN A N 1
ATOM 769 C CA . GLN A 1 96 ? 3.671 -6.327 1.153 1.00 70.31 96 GLN A CA 1
ATOM 770 C C . GLN A 1 96 ? 2.751 -6.836 0.025 1.00 70.31 96 GLN A C 1
ATOM 772 O O . GLN A 1 96 ? 3.234 -7.410 -0.955 1.00 70.31 96 GLN A O 1
ATOM 777 N N . SER A 1 97 ? 1.448 -6.566 0.115 1.00 66.44 97 SER A N 1
ATOM 778 C CA . SER A 1 97 ? 0.421 -7.078 -0.805 1.00 66.44 97 SER A CA 1
ATOM 779 C C . SER A 1 97 ? 0.314 -6.301 -2.123 1.00 66.44 97 SER A C 1
ATOM 781 O O . SER A 1 97 ? -0.232 -6.817 -3.092 1.00 66.44 97 SER A O 1
ATOM 783 N N . HIS A 1 98 ? 0.940 -5.120 -2.236 1.00 62.25 98 HIS A N 1
ATOM 784 C CA . HIS A 1 98 ? 1.086 -4.395 -3.516 1.00 62.25 98 HIS A CA 1
ATOM 785 C C . HIS A 1 98 ? 1.900 -5.162 -4.580 1.00 62.25 98 HIS A C 1
ATOM 787 O O . HIS A 1 98 ? 2.005 -4.709 -5.718 1.00 62.25 98 HIS A O 1
ATOM 793 N N . SER A 1 99 ? 2.510 -6.297 -4.223 1.00 59.56 99 SER A N 1
ATOM 794 C CA . SER A 1 99 ? 3.323 -7.118 -5.128 1.00 59.56 99 SER A CA 1
ATOM 795 C C . SER A 1 99 ? 2.549 -8.225 -5.862 1.00 59.56 99 SER A C 1
ATOM 797 O O . SER A 1 99 ? 3.109 -8.853 -6.760 1.00 59.56 99 SER A O 1
ATOM 799 N N . THR A 1 100 ? 1.276 -8.461 -5.523 1.00 65.25 100 THR A N 1
ATOM 800 C CA . THR A 1 100 ? 0.442 -9.538 -6.087 1.00 65.25 100 THR A CA 1
ATOM 801 C C . THR A 1 100 ? -0.770 -8.987 -6.835 1.00 65.25 100 THR A C 1
ATOM 803 O O . THR A 1 100 ? -1.530 -8.213 -6.270 1.00 65.25 100 THR A O 1
ATOM 806 N N . GLU A 1 101 ? -0.995 -9.412 -8.085 1.00 74.94 101 GLU A N 1
ATOM 807 C CA . GLU A 1 101 ? -2.143 -8.944 -8.887 1.00 74.94 101 GLU A CA 1
ATOM 808 C C . GLU A 1 101 ? -3.489 -9.535 -8.437 1.00 74.94 101 GLU A C 1
ATOM 810 O O . GLU A 1 101 ? -4.510 -8.863 -8.561 1.00 74.94 101 GLU A O 1
ATOM 815 N N . LEU A 1 102 ? -3.507 -10.771 -7.920 1.00 85.81 102 LEU A N 1
ATOM 816 C CA . LEU A 1 102 ? -4.716 -11.483 -7.489 1.00 85.81 102 LEU A CA 1
ATOM 817 C C . LEU A 1 102 ? -4.494 -12.187 -6.143 1.00 85.81 102 LEU A C 1
ATOM 819 O O . LEU A 1 102 ? -3.481 -12.867 -5.969 1.00 85.81 102 LEU A O 1
ATOM 823 N N . VAL A 1 103 ? -5.473 -12.092 -5.246 1.00 88.69 103 VAL A N 1
ATOM 824 C CA . VAL A 1 103 ? -5.504 -12.735 -3.917 1.00 88.69 103 VAL A CA 1
ATOM 825 C C . VAL A 1 103 ? -6.803 -13.525 -3.738 1.00 88.69 103 VAL A C 1
ATOM 827 O O . VAL A 1 103 ? -7.729 -13.356 -4.535 1.00 88.69 103 VAL A O 1
ATOM 830 N N . SER A 1 104 ? -6.863 -14.428 -2.755 1.00 93.19 104 SER A N 1
ATOM 831 C CA . SER A 1 104 ? -8.123 -15.098 -2.411 1.00 93.19 104 SER A CA 1
ATOM 832 C C . SER A 1 104 ? -9.096 -14.103 -1.772 1.00 93.19 104 SER A C 1
ATOM 834 O O . SER A 1 104 ? -8.681 -13.113 -1.162 1.00 93.19 104 SER A O 1
ATOM 836 N N . LEU A 1 105 ? -10.396 -14.360 -1.905 1.00 92.88 105 LEU A N 1
ATOM 837 C CA . LEU A 1 105 ? -11.422 -13.580 -1.221 1.00 92.88 105 LEU A CA 1
ATOM 838 C C . LEU A 1 105 ? -11.232 -13.613 0.296 1.00 92.88 105 LEU A C 1
ATOM 840 O O . LEU A 1 105 ? -11.414 -12.590 0.944 1.00 92.88 105 LEU A O 1
ATOM 844 N N . GLU A 1 106 ? -10.825 -14.751 0.849 1.00 93.50 106 GLU A N 1
ATOM 845 C CA . GLU A 1 106 ? -10.487 -14.906 2.263 1.00 93.50 106 GLU A CA 1
ATOM 846 C C . GLU A 1 106 ? -9.368 -13.952 2.716 1.00 93.50 106 GLU A C 1
ATOM 848 O O . GLU A 1 106 ? -9.555 -13.206 3.678 1.00 93.50 106 GLU A O 1
ATOM 853 N N . ASP A 1 107 ? -8.245 -13.911 1.993 1.00 89.31 107 ASP A N 1
ATOM 854 C CA . ASP A 1 107 ? -7.109 -13.042 2.330 1.00 89.31 107 ASP A CA 1
ATOM 855 C C . ASP A 1 107 ? -7.482 -11.556 2.227 1.00 89.31 107 ASP A C 1
ATOM 857 O O . ASP A 1 107 ? -7.167 -10.753 3.110 1.00 89.31 107 ASP A O 1
ATOM 861 N N . GLU A 1 108 ? -8.185 -11.184 1.154 1.00 89.62 108 GLU A N 1
ATOM 862 C CA . GLU A 1 108 ? -8.651 -9.813 0.940 1.00 89.62 108 GLU A CA 1
ATOM 863 C C . GLU A 1 108 ? -9.663 -9.396 2.020 1.00 89.62 108 GLU A C 1
ATOM 865 O O . GLU A 1 108 ? -9.643 -8.254 2.490 1.00 89.62 108 GLU A O 1
ATOM 870 N N . LEU A 1 109 ? -10.538 -10.312 2.450 1.00 92.25 109 LEU A N 1
ATOM 871 C CA . LEU A 1 109 ? -11.484 -10.072 3.537 1.00 92.25 109 LEU A CA 1
ATOM 872 C C . LEU A 1 109 ? -10.785 -9.878 4.869 1.00 92.25 109 LEU A C 1
ATOM 874 O O . LEU A 1 109 ? -11.167 -8.972 5.607 1.00 92.25 109 LEU A O 1
ATOM 878 N N . GLN A 1 110 ? -9.777 -10.693 5.178 1.00 90.06 110 GLN A N 1
ATOM 879 C CA . GLN A 1 110 ? -8.997 -10.531 6.399 1.00 90.06 110 GLN A CA 1
ATOM 880 C C . GLN A 1 110 ? -8.368 -9.135 6.445 1.00 90.06 110 GLN A C 1
ATOM 882 O O . GLN A 1 110 ? -8.576 -8.395 7.406 1.00 90.06 110 GLN A O 1
ATOM 887 N N . PHE A 1 111 ? -7.708 -8.724 5.360 1.00 87.06 111 PHE A N 1
ATOM 888 C CA . PHE A 1 111 ? -7.114 -7.393 5.268 1.00 87.06 111 PHE A CA 1
ATOM 889 C C . PHE A 1 111 ? -8.148 -6.263 5.384 1.00 87.06 111 PHE A C 1
ATOM 891 O O . PHE A 1 111 ? -7.951 -5.280 6.104 1.00 87.06 111 PHE A O 1
ATOM 898 N N . THR A 1 112 ? -9.279 -6.409 4.694 1.00 89.50 112 THR A N 1
ATOM 899 C CA . THR A 1 112 ? -10.365 -5.423 4.729 1.00 89.50 112 THR A CA 1
ATOM 900 C C . THR A 1 112 ? -10.990 -5.331 6.128 1.00 89.50 112 THR A C 1
ATOM 902 O O . THR A 1 112 ? -11.354 -4.243 6.577 1.00 89.50 112 THR A O 1
ATOM 905 N N . ASN A 1 113 ? -11.084 -6.445 6.859 1.00 90.50 113 ASN A N 1
ATOM 906 C CA . ASN A 1 113 ? -11.568 -6.471 8.239 1.00 90.50 113 ASN A CA 1
ATOM 907 C C . ASN A 1 113 ? -10.611 -5.759 9.199 1.00 90.50 113 ASN A C 1
ATOM 909 O O . ASN A 1 113 ? -11.073 -4.978 10.032 1.00 90.50 113 ASN A O 1
ATOM 913 N N . ASP A 1 114 ? -9.300 -5.942 9.041 1.00 88.56 114 ASP A N 1
ATOM 914 C CA . ASP A 1 114 ? -8.300 -5.227 9.842 1.00 88.56 114 ASP A CA 1
ATOM 915 C C . ASP A 1 114 ? -8.429 -3.705 9.649 1.00 88.56 114 ASP A C 1
ATOM 917 O O . ASP A 1 114 ? -8.401 -2.927 10.610 1.00 88.56 114 ASP A O 1
ATOM 921 N N . TYR A 1 115 ? -8.668 -3.263 8.409 1.00 88.19 115 TYR A N 1
ATOM 922 C CA . TYR A 1 115 ? -8.969 -1.862 8.115 1.00 88.19 115 TYR A CA 1
ATOM 923 C C . TYR A 1 115 ? -10.268 -1.383 8.772 1.00 88.19 115 TYR A C 1
ATOM 925 O O . TYR A 1 115 ? -10.294 -0.320 9.398 1.00 88.19 115 TYR A O 1
ATOM 933 N N . ILE A 1 116 ? -11.350 -2.155 8.642 1.00 89.50 116 ILE A N 1
ATOM 934 C CA . ILE A 1 116 ? -12.650 -1.864 9.259 1.00 89.50 116 ILE A CA 1
ATOM 935 C C . ILE A 1 116 ? -12.491 -1.705 10.773 1.00 89.50 116 ILE A C 1
ATOM 937 O O . ILE A 1 116 ? -13.051 -0.773 11.349 1.00 89.50 116 ILE A O 1
ATOM 941 N N . ASP A 1 117 ? -11.713 -2.564 11.422 1.00 88.94 117 ASP A N 1
ATOM 942 C CA . ASP A 1 117 ? -11.488 -2.514 12.863 1.00 88.94 117 ASP A CA 1
ATOM 943 C C . ASP A 1 117 ? -10.714 -1.267 13.294 1.00 88.94 117 ASP A C 1
ATOM 945 O O . ASP A 1 117 ? -11.101 -0.618 14.271 1.00 88.94 117 ASP A O 1
ATOM 949 N N . LEU A 1 118 ? -9.699 -0.849 12.530 1.00 89.88 118 LEU A N 1
ATOM 950 C CA . LEU A 1 118 ? -9.029 0.437 12.755 1.00 89.88 118 LEU A CA 1
ATOM 951 C C . LEU A 1 118 ? -10.018 1.612 12.634 1.00 89.88 118 LEU A C 1
ATOM 953 O O . LEU A 1 118 ? -9.995 2.540 13.447 1.00 89.88 118 LEU A O 1
ATOM 957 N N . GLN A 1 119 ? -10.942 1.562 11.671 1.00 87.75 119 GLN A N 1
ATOM 958 C CA . GLN A 1 119 ? -11.965 2.601 11.502 1.00 87.75 119 GLN A CA 1
ATOM 959 C C . GLN A 1 119 ? -13.036 2.574 12.597 1.00 87.75 119 GLN A C 1
ATOM 961 O O . GLN A 1 119 ? -13.492 3.639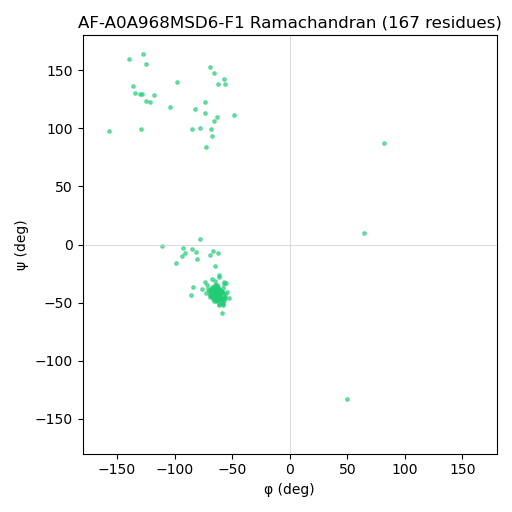 13.017 1.00 87.75 119 GLN A O 1
ATOM 966 N N . LYS A 1 120 ? -13.418 1.399 13.113 1.00 88.19 120 LYS A N 1
ATOM 967 C CA . LYS A 1 120 ? -14.357 1.281 14.245 1.00 88.19 120 LYS A CA 1
ATOM 968 C C . LYS A 1 120 ? -13.836 1.996 15.481 1.00 88.19 120 LYS A C 1
ATOM 970 O O . LYS A 1 120 ? -14.606 2.689 16.134 1.00 88.19 120 LYS A O 1
ATOM 975 N N . VAL A 1 121 ? -12.543 1.886 15.780 1.00 87.56 121 VAL A N 1
ATOM 976 C CA . VAL A 1 121 ? -11.948 2.596 16.923 1.00 87.56 121 VAL A CA 1
ATOM 977 C C . VAL A 1 121 ? -12.063 4.112 16.743 1.00 87.56 121 VAL A C 1
ATOM 979 O O . VAL A 1 121 ? -12.415 4.827 17.676 1.00 87.56 121 VAL A O 1
ATOM 982 N N . ARG A 1 122 ? -11.855 4.607 15.520 1.00 83.62 122 ARG A N 1
ATOM 983 C CA . ARG A 1 122 ? -11.961 6.035 15.198 1.00 83.62 122 ARG A CA 1
ATOM 984 C C . ARG A 1 122 ? -13.393 6.575 15.253 1.00 83.62 122 ARG A C 1
ATOM 986 O O . ARG A 1 122 ? -13.612 7.682 15.739 1.00 83.62 122 ARG A O 1
ATOM 993 N N . PHE A 1 123 ? -14.355 5.851 14.687 1.00 82.31 123 PHE A N 1
ATOM 994 C CA . 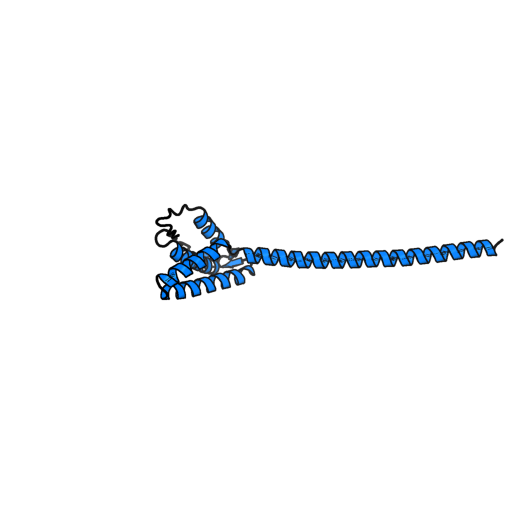PHE A 1 123 ? -15.742 6.318 14.557 1.00 82.31 123 PHE A CA 1
ATOM 995 C C . PHE A 1 123 ? -16.651 5.865 15.706 1.00 82.31 123 PHE A C 1
ATOM 997 O O . PHE A 1 123 ? -17.787 6.338 15.817 1.00 82.31 123 PHE A O 1
ATOM 1004 N N . GLY A 1 124 ? -16.165 4.967 16.564 1.00 82.06 124 GLY A N 1
ATOM 1005 C CA . GLY A 1 124 ? -16.918 4.369 17.658 1.00 82.06 124 GLY A CA 1
ATOM 1006 C C . GLY A 1 124 ? -18.266 3.826 17.183 1.00 82.06 124 GLY A C 1
ATOM 1007 O O . GLY A 1 124 ? -18.383 3.201 16.130 1.00 82.06 124 GLY A O 1
ATOM 1008 N N . ASN A 1 125 ? -19.320 4.153 17.928 1.00 79.81 125 ASN A N 1
ATOM 1009 C CA . ASN A 1 125 ? -20.692 3.725 17.632 1.00 79.81 125 ASN A CA 1
ATOM 1010 C C . ASN A 1 125 ? -21.286 4.334 16.344 1.00 79.81 125 ASN A C 1
ATOM 1012 O O . ASN A 1 125 ? -22.404 3.991 15.971 1.00 79.81 125 ASN A O 1
ATOM 1016 N N . GLY A 1 126 ? -20.586 5.265 15.686 1.00 79.06 126 GLY A N 1
ATOM 1017 C CA . GLY A 1 126 ? -21.027 5.893 14.440 1.00 79.06 126 GLY A CA 1
ATOM 1018 C C . GLY A 1 126 ? -20.755 5.064 13.183 1.00 79.06 126 GLY A C 1
ATOM 1019 O O . GLY A 1 126 ? -21.198 5.455 12.106 1.00 79.06 126 GLY A O 1
ATOM 1020 N N . PHE A 1 127 ? -20.039 3.942 13.296 1.00 83.50 127 PHE A N 1
ATOM 1021 C CA . PHE A 1 127 ? -19.698 3.076 12.172 1.00 83.50 127 PHE A CA 1
ATOM 1022 C C . PHE A 1 127 ? -20.158 1.640 12.428 1.00 83.50 127 PHE A C 1
ATOM 1024 O O . PHE A 1 127 ? -19.782 1.014 13.417 1.00 83.50 127 PHE A O 1
ATOM 1031 N N . HIS A 1 128 ? -20.969 1.114 11.511 1.00 83.12 128 HIS A N 1
ATOM 1032 C CA . HIS A 1 128 ? -21.434 -0.266 11.537 1.00 83.12 128 HIS A CA 1
ATOM 1033 C C . HIS A 1 128 ? -21.161 -0.910 10.181 1.00 83.12 128 HIS A C 1
ATOM 1035 O O . HIS A 1 128 ? -21.505 -0.348 9.142 1.00 83.12 128 HIS A O 1
ATOM 1041 N N . CYS A 1 129 ? -20.537 -2.081 10.199 1.00 85.62 129 CYS A N 1
ATOM 1042 C CA . CYS A 1 129 ? -20.225 -2.848 9.005 1.00 85.62 129 CYS A CA 1
ATOM 1043 C C . CYS A 1 129 ? -20.599 -4.307 9.255 1.00 85.62 129 CYS A C 1
ATOM 1045 O O . CYS A 1 129 ? -20.227 -4.874 10.284 1.00 85.62 129 CYS A O 1
ATOM 1047 N N . THR A 1 130 ? -21.345 -4.892 8.321 1.00 88.44 130 THR A N 1
ATOM 1048 C CA . THR A 1 130 ? -21.754 -6.295 8.352 1.00 88.44 130 THR A CA 1
ATOM 1049 C C . THR A 1 130 ? -21.238 -6.960 7.090 1.00 88.44 130 THR A C 1
ATOM 1051 O O . THR A 1 130 ? -21.556 -6.526 5.984 1.00 88.44 130 THR A O 1
ATOM 1054 N N . VAL A 1 131 ? -20.448 -8.013 7.262 1.00 88.44 131 VAL A N 1
ATOM 1055 C CA . VAL A 1 131 ? -19.913 -8.822 6.169 1.00 88.44 131 VAL A CA 1
ATOM 1056 C C . VAL A 1 131 ? -20.717 -10.116 6.129 1.00 88.44 131 VAL A C 1
ATOM 1058 O O . VAL A 1 131 ? -20.751 -10.848 7.114 1.00 88.44 131 VAL A O 1
ATOM 1061 N N . ASN A 1 132 ? -21.402 -10.374 5.015 1.00 91.62 132 ASN A N 1
ATOM 1062 C CA . ASN A 1 132 ? -22.169 -11.600 4.805 1.00 91.62 132 ASN A CA 1
ATOM 1063 C C . ASN A 1 132 ? -21.776 -12.211 3.461 1.00 91.62 132 ASN A C 1
ATOM 1065 O O . ASN A 1 132 ? -22.216 -11.737 2.412 1.00 91.62 132 ASN A O 1
ATOM 1069 N N . ILE A 1 133 ? -20.905 -13.217 3.506 1.00 89.88 133 ILE A N 1
ATOM 1070 C CA . ILE A 1 133 ? -20.298 -13.830 2.326 1.00 89.88 133 ILE A CA 1
ATOM 1071 C C . ILE A 1 133 ? -20.452 -15.349 2.434 1.00 89.88 133 ILE A C 1
ATOM 1073 O O . ILE A 1 133 ? -20.122 -15.912 3.477 1.00 89.88 133 ILE A O 1
ATOM 1077 N N . PRO A 1 134 ? -20.958 -16.019 1.386 1.00 93.19 134 PRO A N 1
ATOM 1078 C CA . PRO A 1 134 ? -21.030 -17.473 1.354 1.00 93.19 134 PRO A CA 1
ATOM 1079 C C . PRO A 1 134 ? -19.641 -18.124 1.427 1.00 93.19 134 PRO A C 1
ATOM 1081 O O . PRO A 1 134 ? -18.720 -17.706 0.730 1.00 93.19 134 PRO A O 1
ATOM 1084 N N . GLU A 1 135 ? -19.489 -19.200 2.202 1.00 91.50 135 GLU A N 1
ATOM 1085 C CA . GLU A 1 135 ? -18.196 -19.897 2.329 1.00 91.50 135 GLU A CA 1
ATOM 1086 C C . GLU A 1 135 ? -17.690 -20.476 0.996 1.00 91.50 135 GLU A C 1
ATOM 1088 O O . GLU A 1 135 ? -16.487 -20.574 0.767 1.00 91.50 135 GLU A O 1
ATOM 1093 N N . ASN A 1 136 ? -18.599 -20.812 0.075 1.00 94.38 136 ASN A N 1
ATOM 1094 C CA . ASN A 1 136 ? -18.256 -21.441 -1.201 1.00 94.38 136 ASN A CA 1
ATOM 1095 C C . ASN A 1 136 ? -17.512 -20.524 -2.186 1.00 94.38 136 ASN A C 1
ATOM 1097 O O . ASN A 1 136 ? -17.069 -21.022 -3.216 1.00 94.38 136 ASN A O 1
ATOM 1101 N N . VAL A 1 137 ? -17.398 -19.222 -1.896 1.00 94.44 137 VAL A N 1
ATOM 1102 C CA . VAL A 1 137 ? -16.676 -18.247 -2.736 1.00 94.44 137 VAL A CA 1
ATOM 1103 C C . VAL A 1 137 ? -15.391 -17.726 -2.086 1.00 94.44 137 VAL A C 1
ATOM 1105 O O . VAL A 1 137 ? -14.669 -16.949 -2.699 1.00 94.44 137 VAL A O 1
ATOM 1108 N N . LEU A 1 138 ? -15.055 -18.150 -0.859 1.00 93.00 138 LEU A N 1
ATOM 1109 C CA . LEU A 1 138 ? -13.883 -17.638 -0.125 1.00 93.00 138 LEU A CA 1
ATOM 1110 C C . LEU A 1 138 ? -12.546 -17.907 -0.832 1.00 93.00 138 LEU A C 1
ATOM 1112 O O . LEU A 1 138 ? -11.591 -17.153 -0.664 1.00 93.00 138 LEU A O 1
ATOM 1116 N N . GLN A 1 139 ? -12.491 -18.953 -1.654 1.00 94.94 139 GLN A N 1
ATOM 1117 C CA . GLN A 1 139 ? -11.297 -19.322 -2.416 1.00 94.94 139 GLN A CA 1
ATOM 1118 C C . GLN A 1 139 ? -11.261 -18.708 -3.825 1.00 94.94 139 GLN A C 1
ATOM 1120 O O . GLN A 1 139 ? -10.277 -18.889 -4.548 1.00 94.94 139 GLN A O 1
ATOM 1125 N N . ASP A 1 140 ? -12.306 -17.974 -4.227 1.00 94.44 140 ASP A N 1
ATOM 1126 C CA . ASP A 1 140 ? -12.307 -17.253 -5.497 1.00 94.44 140 ASP A CA 1
ATOM 1127 C C . ASP A 1 140 ? -11.255 -16.143 -5.473 1.00 94.44 140 ASP A C 1
ATOM 1129 O O . ASP A 1 140 ? -10.955 -15.553 -4.433 1.00 94.44 140 ASP A O 1
ATOM 1133 N N . LYS A 1 141 ? -10.676 -15.861 -6.643 1.00 93.06 141 LYS A N 1
ATOM 1134 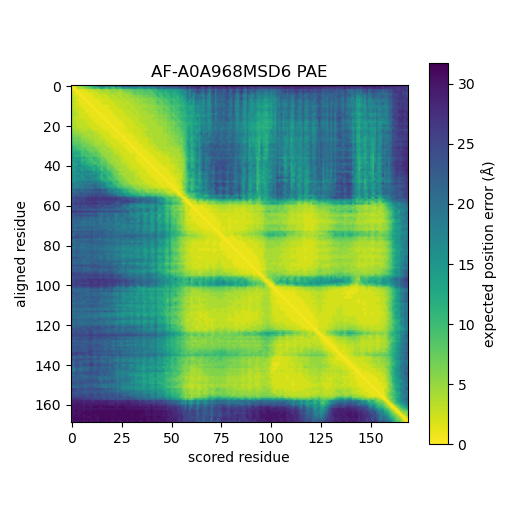C CA . LYS A 1 141 ? -9.620 -14.857 -6.782 1.00 93.06 141 LYS A CA 1
ATOM 1135 C C . LYS A 1 141 ? -10.169 -13.525 -7.260 1.00 93.06 141 LYS A C 1
ATOM 1137 O O . LYS A 1 141 ? -10.973 -13.472 -8.189 1.00 93.06 141 LYS A O 1
ATOM 1142 N N . LEU A 1 142 ? -9.645 -12.452 -6.686 1.00 89.81 142 LEU A N 1
ATOM 1143 C CA . LEU A 1 142 ? -9.968 -11.078 -7.043 1.00 89.81 142 LEU A CA 1
ATOM 1144 C C . LEU A 1 142 ? -8.709 -10.204 -7.039 1.00 89.81 142 LEU A C 1
ATOM 1146 O O . LEU A 1 142 ? -7.708 -10.585 -6.427 1.00 89.81 142 LEU A O 1
ATOM 1150 N N . PRO A 1 143 ? -8.739 -9.044 -7.722 1.00 87.00 143 PRO A N 1
ATOM 1151 C CA . PRO A 1 143 ? -7.658 -8.077 -7.636 1.00 87.00 143 PRO A CA 1
ATOM 1152 C C . PRO A 1 143 ? -7.401 -7.654 -6.192 1.00 87.00 143 PRO A C 1
ATOM 1154 O O . PRO A 1 143 ? -8.350 -7.410 -5.443 1.00 87.00 143 PRO A O 1
ATOM 1157 N N . VAL A 1 144 ? -6.126 -7.544 -5.821 1.00 83.62 144 VAL A N 1
ATOM 1158 C CA . VAL A 1 144 ? -5.741 -7.034 -4.500 1.00 83.62 144 VAL A CA 1
ATOM 1159 C C . VAL A 1 144 ? -6.324 -5.636 -4.279 1.00 83.62 144 VAL A C 1
ATOM 1161 O O . VAL A 1 144 ? -6.394 -4.825 -5.206 1.00 83.62 144 VAL A O 1
ATOM 1164 N N . PHE A 1 145 ? -6.758 -5.354 -3.054 1.00 83.38 145 PHE A N 1
ATOM 1165 C CA . PHE A 1 145 ? -7.391 -4.094 -2.652 1.00 83.38 145 PHE A CA 1
ATOM 1166 C C . PHE A 1 145 ? -8.740 -3.792 -3.314 1.00 83.38 145 PHE A C 1
ATOM 1168 O O . PHE A 1 145 ? -9.258 -2.680 -3.155 1.00 83.38 145 PHE A O 1
ATOM 1175 N N . ALA A 1 146 ? -9.350 -4.739 -4.032 1.00 88.31 146 ALA A N 1
ATOM 1176 C CA . ALA A 1 146 ? -10.663 -4.524 -4.625 1.00 88.31 146 ALA A CA 1
ATOM 1177 C C . ALA A 1 146 ? -11.743 -4.304 -3.551 1.00 88.31 146 ALA A C 1
ATOM 1179 O O . ALA A 1 146 ? -12.512 -3.346 -3.662 1.00 88.31 146 ALA A O 1
ATOM 1180 N N . LEU A 1 147 ? -11.791 -5.123 -2.490 1.00 89.06 147 LEU A N 1
ATOM 1181 C CA . LEU A 1 147 ? -12.773 -4.933 -1.412 1.00 89.06 147 LEU A CA 1
ATOM 1182 C C . LEU A 1 147 ? -12.421 -3.730 -0.552 1.00 89.06 147 LEU A C 1
ATOM 1184 O O . LEU A 1 147 ? -13.300 -2.928 -0.231 1.00 89.06 147 LEU A O 1
ATOM 1188 N N . GLN A 1 148 ? -11.135 -3.569 -0.246 1.00 85.94 148 GLN A N 1
ATOM 1189 C CA . GLN A 1 148 ? -10.636 -2.417 0.491 1.00 85.94 148 GLN A CA 1
ATOM 1190 C C . GLN A 1 148 ? -11.081 -1.103 -0.167 1.00 85.94 148 GLN A C 1
ATOM 1192 O O . GLN A 1 148 ? -11.607 -0.216 0.504 1.00 85.94 148 GLN A O 1
ATOM 1197 N N . THR A 1 149 ? -10.947 -0.997 -1.493 1.00 85.25 149 THR A N 1
ATOM 1198 C CA . THR A 1 149 ? -11.357 0.188 -2.262 1.00 85.25 149 THR A CA 1
ATOM 1199 C C . THR A 1 149 ? -12.861 0.448 -2.148 1.00 85.25 149 THR A C 1
ATOM 1201 O O . THR A 1 149 ? -13.293 1.600 -2.053 1.00 85.25 149 THR A O 1
ATOM 1204 N N . LEU A 1 150 ? -13.691 -0.601 -2.139 1.00 87.69 150 LEU A N 1
ATOM 1205 C CA . LEU A 1 150 ? -15.140 -0.465 -1.960 1.00 87.69 150 LEU A CA 1
ATOM 1206 C C . LEU A 1 150 ? -15.493 0.023 -0.552 1.00 87.69 150 LEU A C 1
ATOM 1208 O O . LEU A 1 150 ? -16.309 0.936 -0.411 1.00 87.69 150 LEU A O 1
ATOM 1212 N N . VAL A 1 151 ? -14.861 -0.544 0.477 1.00 87.62 151 VAL A N 1
ATOM 1213 C CA . VAL A 1 151 ? -15.070 -0.140 1.875 1.00 87.62 151 VAL A CA 1
ATOM 1214 C C . VAL A 1 151 ? -14.608 1.295 2.100 1.00 87.62 151 VAL A C 1
ATOM 1216 O O . VAL A 1 151 ? -15.332 2.090 2.700 1.00 87.62 151 VAL A O 1
ATOM 1219 N N . GLU A 1 152 ? -13.450 1.669 1.567 1.00 83.00 152 GLU A N 1
ATOM 1220 C CA . GLU A 1 152 ? -12.951 3.038 1.630 1.00 83.00 152 GLU A CA 1
ATOM 1221 C C . GLU A 1 152 ? -13.896 4.028 0.934 1.00 83.00 152 GLU A C 1
ATOM 1223 O O . GLU A 1 152 ? -14.218 5.07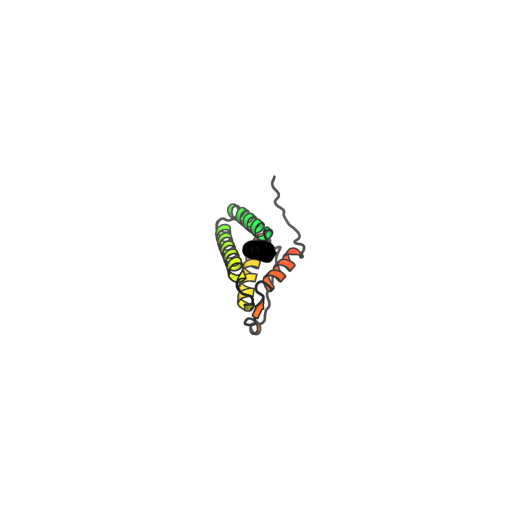9 1.496 1.00 83.00 152 GLU A O 1
ATOM 1228 N N . ASN A 1 153 ? -14.409 3.683 -0.250 1.00 82.81 153 ASN A N 1
ATOM 1229 C CA . ASN A 1 153 ? -15.407 4.503 -0.933 1.00 82.81 153 ASN A CA 1
ATOM 1230 C C . ASN A 1 153 ? -16.698 4.634 -0.114 1.00 82.81 153 ASN A C 1
ATOM 1232 O O . ASN A 1 153 ? -17.227 5.741 0.018 1.00 82.81 153 ASN A O 1
ATOM 1236 N N . ALA A 1 154 ? -17.184 3.544 0.486 1.00 84.75 154 ALA A N 1
ATOM 1237 C CA . ALA A 1 154 ? -18.369 3.572 1.338 1.00 84.75 154 ALA A CA 1
ATOM 1238 C C . ALA A 1 154 ? -18.169 4.482 2.562 1.00 84.75 154 ALA A C 1
ATOM 1240 O O . ALA A 1 154 ? -19.042 5.289 2.874 1.00 84.75 154 ALA A O 1
ATOM 1241 N N . LEU A 1 155 ? -17.009 4.416 3.222 1.00 79.94 155 LEU A N 1
ATOM 1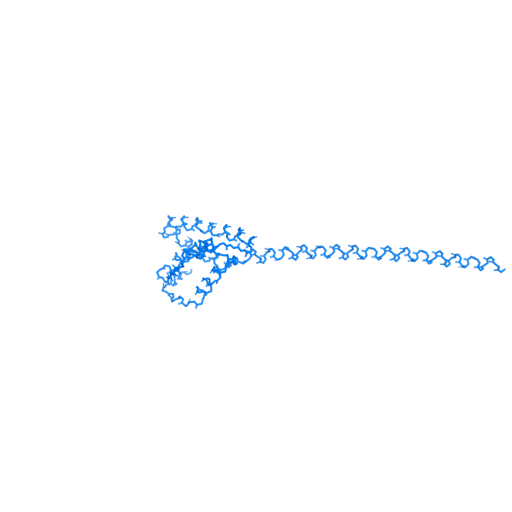242 C CA . LEU A 1 155 ? -16.656 5.297 4.340 1.00 79.94 155 LEU A CA 1
ATOM 1243 C C . LEU A 1 155 ? -16.543 6.764 3.913 1.00 79.94 155 LEU A C 1
ATOM 1245 O O . LEU A 1 155 ? -17.007 7.657 4.613 1.00 79.94 155 LEU A O 1
ATOM 1249 N N . LYS A 1 156 ? -15.919 7.037 2.768 1.00 76.19 156 LYS A N 1
ATOM 1250 C CA . LYS A 1 156 ? -15.704 8.405 2.286 1.00 76.19 156 LYS A CA 1
ATOM 1251 C C . LYS A 1 156 ? -17.011 9.110 1.920 1.00 76.19 156 LYS A C 1
ATOM 1253 O O . LYS A 1 156 ? -17.125 10.317 2.125 1.00 76.19 156 LYS A O 1
ATOM 1258 N N . HIS A 1 157 ? -17.959 8.374 1.345 1.00 75.12 157 HIS A N 1
ATOM 1259 C CA . HIS A 1 157 ? -19.202 8.933 0.814 1.00 75.12 157 HIS A CA 1
ATOM 1260 C C . HIS A 1 157 ? -20.398 8.805 1.760 1.00 75.12 157 HIS A C 1
ATOM 1262 O O . HIS A 1 157 ? -21.371 9.542 1.593 1.00 75.12 157 HIS A O 1
ATOM 1268 N N . ASN A 1 158 ? -20.327 7.953 2.783 1.00 71.75 158 ASN A N 1
ATOM 1269 C CA . ASN A 1 158 ? -21.309 7.987 3.856 1.00 71.75 158 ASN A CA 1
ATOM 1270 C C . ASN A 1 158 ? -21.072 9.209 4.747 1.00 71.75 158 ASN A C 1
ATOM 1272 O O . ASN A 1 158 ? -19.997 9.415 5.311 1.00 71.75 158 ASN A O 1
ATOM 1276 N N . GLY A 1 159 ? -22.107 10.039 4.877 1.00 56.94 159 GLY A N 1
ATOM 1277 C CA . GLY A 1 159 ? -22.102 11.176 5.784 1.00 56.94 159 GLY A CA 1
ATOM 1278 C C . GLY A 1 159 ? -22.085 10.696 7.231 1.00 56.94 159 GLY A C 1
ATOM 1279 O O . GLY A 1 159 ? -23.139 10.454 7.813 1.00 56.94 159 GLY A O 1
ATOM 1280 N N . PHE A 1 160 ? -20.899 10.574 7.826 1.00 61.59 160 PHE A N 1
ATOM 1281 C CA . PHE A 1 160 ? -20.774 10.423 9.271 1.00 61.59 160 PHE A CA 1
ATOM 1282 C C . PHE A 1 160 ? -21.260 11.707 9.935 1.00 61.59 160 PHE A C 1
ATOM 1284 O O . PHE A 1 160 ? -20.579 12.731 9.892 1.00 61.59 160 PHE A O 1
ATOM 1291 N N . THR A 1 161 ? -22.441 11.673 10.548 1.00 45.22 161 THR A N 1
ATOM 1292 C CA . THR A 1 161 ? -22.936 12.764 11.389 1.00 45.22 161 THR A CA 1
ATOM 1293 C C . THR A 1 161 ? -21.980 12.898 12.580 1.00 45.22 161 THR A C 1
ATOM 1295 O O . THR A 1 161 ? -21.952 12.008 13.435 1.00 45.22 161 THR A O 1
ATOM 1298 N N . PRO A 1 162 ? -21.159 13.960 12.680 1.00 44.34 162 PRO A N 1
ATOM 1299 C CA . PRO A 1 162 ? -20.159 14.033 13.727 1.00 44.34 162 PRO A CA 1
ATOM 1300 C C . PRO A 1 162 ? -20.851 14.429 15.028 1.00 44.34 162 PRO A C 1
ATOM 1302 O O . PRO A 1 162 ? -21.122 15.606 15.272 1.00 44.34 162 PRO A O 1
ATOM 1305 N N . LYS A 1 163 ? -21.117 13.459 15.905 1.00 43.44 163 LYS A N 1
ATOM 1306 C CA . LYS A 1 163 ? -21.383 13.766 17.311 1.00 43.44 163 LYS A CA 1
ATOM 1307 C C . LYS A 1 163 ? -20.029 13.865 18.021 1.00 43.44 163 LYS A C 1
ATOM 1309 O O . LYS A 1 163 ? -19.442 12.858 18.382 1.00 43.44 163 LYS A O 1
ATOM 1314 N N . ARG A 1 164 ? -19.586 15.118 18.204 1.00 37.59 164 ARG A N 1
ATOM 1315 C CA . ARG A 1 164 ? -18.354 15.609 18.864 1.00 37.59 164 ARG A CA 1
ATOM 1316 C C . ARG A 1 164 ? -17.072 15.605 18.028 1.00 37.59 164 ARG A C 1
ATOM 1318 O O . ARG A 1 164 ? -16.201 14.754 18.145 1.00 37.59 164 ARG A O 1
ATOM 1325 N N . ARG A 1 165 ? -16.894 16.713 17.309 1.00 33.44 165 ARG A N 1
ATOM 1326 C CA . ARG A 1 165 ? -15.579 17.314 17.086 1.00 33.44 165 ARG A CA 1
ATOM 1327 C C . ARG A 1 165 ? -15.091 17.876 18.433 1.00 33.44 165 ARG A C 1
ATOM 1329 O O . ARG A 1 165 ? -15.523 18.957 18.820 1.00 33.44 165 ARG A O 1
ATOM 1336 N N . TYR A 1 166 ? -14.222 17.166 19.150 1.00 37.53 166 TYR A N 1
ATOM 1337 C CA . TYR A 1 166 ? -13.392 17.806 20.175 1.00 37.53 166 TYR A CA 1
ATOM 1338 C C . TYR A 1 166 ? -12.319 18.634 19.455 1.00 37.53 166 TYR A C 1
ATOM 1340 O O . TYR A 1 166 ? -11.222 18.169 19.173 1.00 37.53 166 TYR A O 1
ATOM 1348 N N . LEU A 1 167 ? -12.701 19.853 19.070 1.00 35.28 167 LEU A N 1
ATOM 1349 C CA . LEU A 1 167 ? -11.767 20.953 18.866 1.00 35.28 167 LEU A CA 1
ATOM 1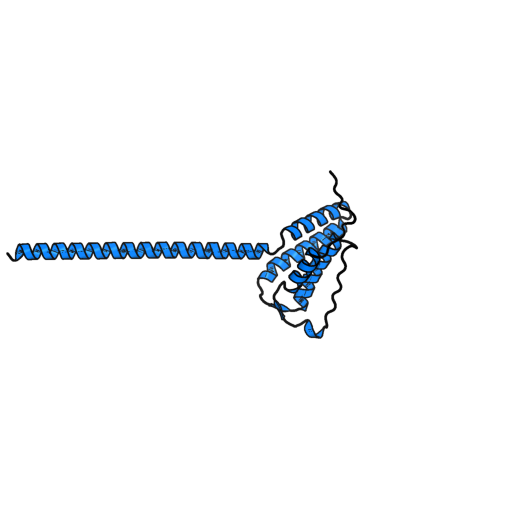350 C C . LEU A 1 167 ? -11.512 21.548 20.251 1.00 35.28 167 LEU A C 1
ATOM 1352 O O . LEU A 1 167 ? -12.441 22.049 20.881 1.00 35.28 167 LEU A O 1
ATOM 1356 N N . PHE A 1 168 ? -10.273 21.483 20.713 1.00 30.75 168 PHE A N 1
ATOM 1357 C CA . PHE A 1 168 ? -9.765 22.338 21.782 1.00 30.75 168 PHE A CA 1
ATOM 1358 C C . PHE A 1 168 ? -8.502 23.055 21.267 1.00 30.75 168 PHE A C 1
ATOM 1360 O O . PHE A 1 168 ? -7.934 22.595 20.273 1.00 30.75 168 PHE A O 1
ATOM 1367 N N . PRO A 1 169 ? -8.187 24.223 21.859 1.00 36.66 169 PRO A N 1
ATOM 1368 C CA . PRO A 1 169 ? -7.860 25.483 21.181 1.00 36.66 169 PRO A CA 1
ATOM 1369 C C . PRO A 1 169 ? -6.448 25.580 20.602 1.00 36.66 169 PRO A C 1
ATOM 1371 O O . PRO A 1 169 ? -5.569 24.793 21.015 1.00 36.66 169 PRO A O 1
#